Protein AF-A0A1M6VM00-F1 (afdb_monomer)

InterPro domains:
  IPR027450 Alpha-ketoglutarate-dependent dioxygenase AlkB-like [PF13532] (2-47)
  IPR032870 Alpha-ketoglutarate-dependent dioxygenase alkB homologue 7-like [PTHR21052] (2-50)
  IPR037151 Alpha-ketoglutarate-dependent dioxygenase AlkB-like superfamily [G3DSA:2.60.120.590] (1-51)

Foldseek 3Di:
DDADPPRDDDQDDCSNPVDDDDDPPDQWDQDPNDIDGDDDDDDDDDDDDDDD

pLDDT: mean 95.5, std 3.7, range [73.62, 98.38]

Secondary structure (DSSP, 8-state):
----TT------THHHHT------S-SEEEETTEEEE---------------

Sequence (52 aa):
MLLDSGSLIVLSGDARYKWTHGIAPRKTDYINGRKIERKLRLSMTFRKVILQ

Organism: NCBI:txid1423959

Structure (mmCIF, N/CA/C/O backbone):
data_AF-A0A1M6VM00-F1
#
_entry.id   AF-A0A1M6VM00-F1
#
loop_
_atom_site.group_PDB
_atom_site.id
_atom_site.type_symbol
_atom_site.label_atom_id
_atom_site.label_alt_id
_atom_site.label_comp_id
_atom_site.label_asym_id
_atom_site.label_entity_id
_atom_site.label_seq_id
_atom_site.pdbx_PDB_ins_code
_atom_site.Cartn_x
_atom_site.Cartn_y
_atom_site.Cartn_z
_atom_site.occupancy
_atom_site.B_iso_or_equiv
_atom_site.auth_seq_id
_atom_site.auth_comp_id
_atom_site.auth_asym_id
_atom_site.auth_atom_id
_atom_site.pdbx_PDB_model_num
ATOM 1 N N . MET A 1 1 ? 0.106 -8.810 -5.305 1.00 84.94 1 MET A N 1
ATOM 2 C CA . MET A 1 1 ? -1.104 -8.188 -5.876 1.00 84.94 1 MET A CA 1
ATOM 3 C C . MET A 1 1 ? -0.686 -7.203 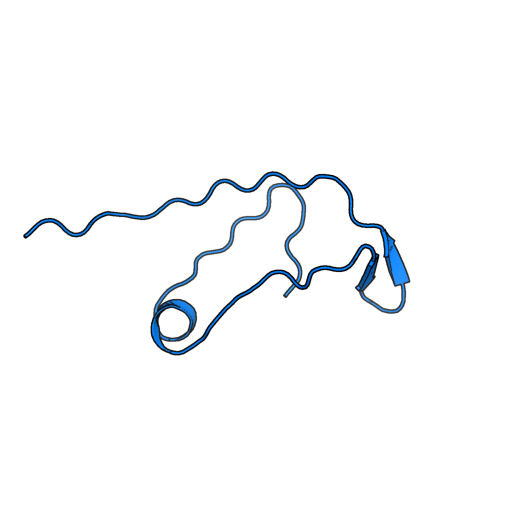-6.953 1.00 84.94 1 MET A C 1
ATOM 5 O O . MET A 1 1 ? 0.288 -6.490 -6.734 1.00 84.94 1 MET A O 1
ATOM 9 N N . LEU A 1 2 ? -1.372 -7.203 -8.095 1.00 93.00 2 LEU A N 1
ATOM 10 C CA . LEU A 1 2 ? -1.148 -6.271 -9.202 1.00 93.00 2 LEU A CA 1
ATOM 11 C C . LEU A 1 2 ? -2.217 -5.171 -9.148 1.00 93.00 2 LEU A C 1
ATOM 13 O O . LEU A 1 2 ? -3.382 -5.486 -8.927 1.00 93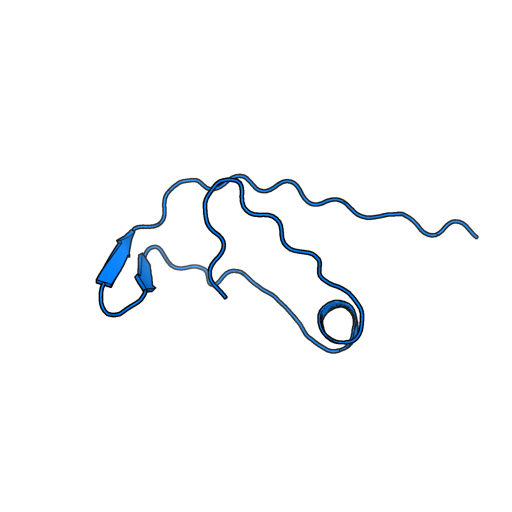.00 2 LEU A O 1
ATOM 17 N N . LEU A 1 3 ? -1.817 -3.906 -9.297 1.00 95.56 3 LEU A N 1
ATOM 18 C CA . LEU A 1 3 ? -2.715 -2.747 -9.296 1.00 95.56 3 LEU A CA 1
ATOM 19 C C . LEU A 1 3 ? -2.476 -1.928 -10.564 1.00 95.56 3 LEU A C 1
ATOM 21 O O . LEU A 1 3 ? -1.537 -1.128 -10.616 1.00 95.56 3 LEU A O 1
ATOM 25 N N . ASP A 1 4 ? -3.324 -2.136 -11.567 1.00 94.56 4 ASP A N 1
ATOM 26 C CA . ASP A 1 4 ? -3.238 -1.455 -12.859 1.00 9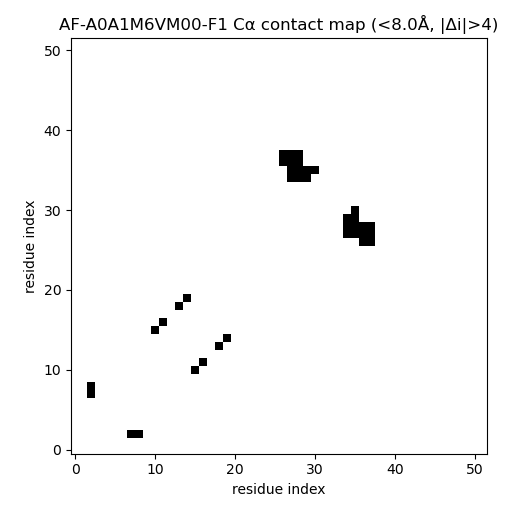4.56 4 ASP A CA 1
ATOM 27 C C . ASP A 1 4 ? -3.612 0.034 -12.763 1.00 94.56 4 ASP A C 1
ATOM 29 O O . ASP A 1 4 ? -4.165 0.507 -11.762 1.00 94.56 4 ASP A O 1
ATOM 33 N N . SER A 1 5 ? -3.295 0.805 -13.804 1.00 95.94 5 SER A N 1
ATOM 34 C CA . SER A 1 5 ? -3.690 2.216 -13.881 1.00 95.94 5 SER A CA 1
ATOM 35 C C . SER A 1 5 ? -5.215 2.353 -13.842 1.00 95.94 5 SER A C 1
ATOM 37 O O . SER A 1 5 ? -5.919 1.605 -14.514 1.00 95.94 5 SER A O 1
ATOM 39 N N . GLY A 1 6 ? -5.729 3.287 -13.039 1.00 96.81 6 GLY A N 1
ATOM 40 C CA . GLY A 1 6 ? -7.173 3.480 -12.857 1.00 96.81 6 GLY A CA 1
ATOM 41 C C . GLY A 1 6 ? -7.882 2.378 -12.060 1.00 96.81 6 GLY A C 1
ATOM 42 O O . GLY A 1 6 ? -9.093 2.458 -11.875 1.00 96.81 6 GLY A O 1
ATOM 43 N N . SER A 1 7 ? -7.159 1.368 -11.562 1.00 97.88 7 SER A N 1
ATOM 44 C CA . SER A 1 7 ? -7.751 0.337 -10.706 1.00 97.88 7 SER A CA 1
ATOM 45 C C . SER A 1 7 ? -8.102 0.870 -9.314 1.00 97.88 7 SER A C 1
ATOM 47 O O . SER A 1 7 ? -7.464 1.786 -8.784 1.00 97.88 7 SER A O 1
ATOM 49 N N . LEU A 1 8 ? -9.107 0.244 -8.702 1.00 97.12 8 LEU A N 1
ATOM 50 C CA . LEU A 1 8 ? -9.519 0.476 -7.324 1.00 97.12 8 LEU A CA 1
ATOM 51 C C . LEU A 1 8 ? -9.262 -0.781 -6.495 1.00 97.12 8 LEU A C 1
ATOM 53 O O . LEU A 1 8 ? -9.547 -1.895 -6.929 1.00 97.12 8 LEU A O 1
ATOM 57 N N . ILE A 1 9 ? -8.782 -0.586 -5.271 1.00 96.94 9 ILE A N 1
ATOM 58 C CA . ILE A 1 9 ? -8.727 -1.633 -4.258 1.00 96.94 9 ILE A CA 1
ATOM 59 C C . ILE A 1 9 ? -9.377 -1.158 -2.964 1.00 96.94 9 ILE A C 1
ATOM 61 O O . ILE A 1 9 ? -9.147 -0.036 -2.515 1.00 96.94 9 ILE A O 1
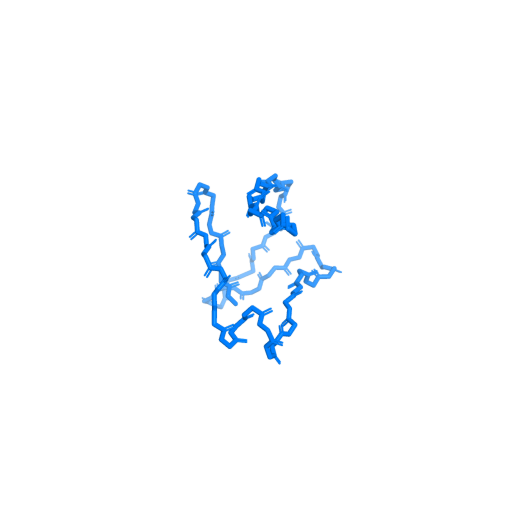ATOM 65 N N . VAL A 1 10 ? -10.144 -2.053 -2.342 1.00 97.06 10 VAL A N 1
ATOM 66 C CA . VAL A 1 10 ? -10.716 -1.870 -1.009 1.00 97.06 10 VAL A CA 1
ATOM 6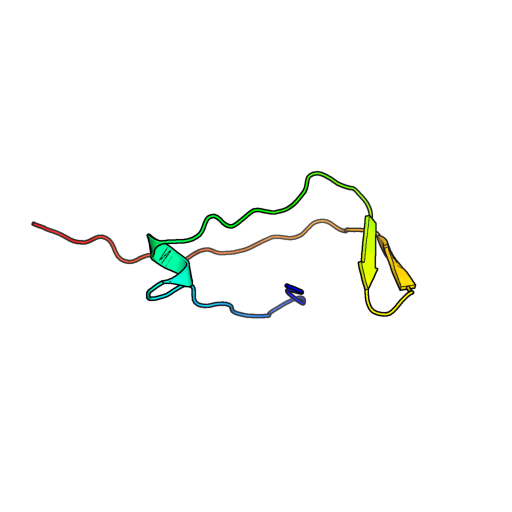7 C C . VAL A 1 10 ? -10.040 -2.840 -0.044 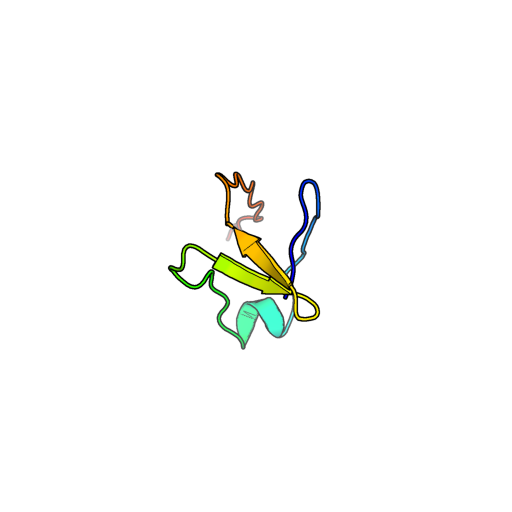1.00 97.06 10 VAL A C 1
ATOM 69 O O . VAL A 1 10 ? -10.087 -4.052 -0.233 1.00 97.06 10 VAL A O 1
ATOM 72 N N . LEU A 1 11 ? -9.406 -2.302 0.999 1.00 97.12 11 LEU A N 1
ATOM 73 C CA . LEU A 1 11 ? -8.885 -3.093 2.113 1.00 97.12 11 LEU A CA 1
ATOM 74 C C . LEU A 1 11 ? -9.893 -3.052 3.264 1.00 97.12 11 LEU A C 1
ATOM 76 O O . LEU A 1 11 ? -10.044 -2.021 3.923 1.00 97.12 11 LEU A O 1
ATOM 80 N N . SER A 1 12 ? -10.559 -4.178 3.513 1.00 96.31 12 SER A N 1
ATOM 81 C CA . SER A 1 12 ? -11.565 -4.358 4.567 1.00 96.31 12 SER A CA 1
ATOM 82 C C . SER A 1 12 ? -11.343 -5.661 5.341 1.00 96.31 12 SER A C 1
ATOM 84 O O . SER A 1 12 ? -10.585 -6.529 4.906 1.00 96.31 12 SER A O 1
ATOM 86 N N . GLY A 1 13 ? -12.002 -5.797 6.497 1.00 97.19 13 GLY A N 1
ATOM 87 C CA . GLY A 1 13 ? -11.929 -7.003 7.329 1.00 97.19 13 GLY A CA 1
ATOM 88 C C . GLY A 1 13 ? -10.489 -7.400 7.668 1.00 97.19 13 GLY A C 1
ATOM 89 O O . GLY A 1 13 ? -9.652 -6.550 7.980 1.00 97.19 13 GLY A O 1
ATOM 90 N N . ASP A 1 14 ? -10.186 -8.692 7.563 1.00 98.06 14 ASP A N 1
ATOM 91 C CA . ASP A 1 14 ? -8.878 -9.240 7.930 1.00 98.06 14 ASP A CA 1
ATOM 92 C C . ASP A 1 14 ? -7.720 -8.602 7.153 1.00 98.06 14 ASP A C 1
ATOM 94 O O . ASP A 1 14 ? -6.701 -8.271 7.756 1.00 98.06 14 ASP A O 1
ATOM 98 N N . ALA A 1 15 ? -7.880 -8.325 5.855 1.00 96.50 15 ALA A N 1
ATOM 99 C CA . ALA A 1 15 ? -6.845 -7.667 5.051 1.00 96.50 15 ALA A CA 1
ATOM 100 C C . ALA A 1 15 ? -6.489 -6.258 5.566 1.00 96.50 15 ALA A C 1
ATOM 102 O O . ALA A 1 15 ? -5.381 -5.775 5.334 1.00 96.50 15 ALA A O 1
ATOM 103 N N . ARG A 1 16 ? -7.417 -5.591 6.267 1.00 96.50 16 ARG A N 1
ATOM 104 C CA . ARG A 1 16 ? -7.202 -4.262 6.852 1.00 96.50 16 ARG A CA 1
ATOM 105 C C . ARG A 1 16 ? -6.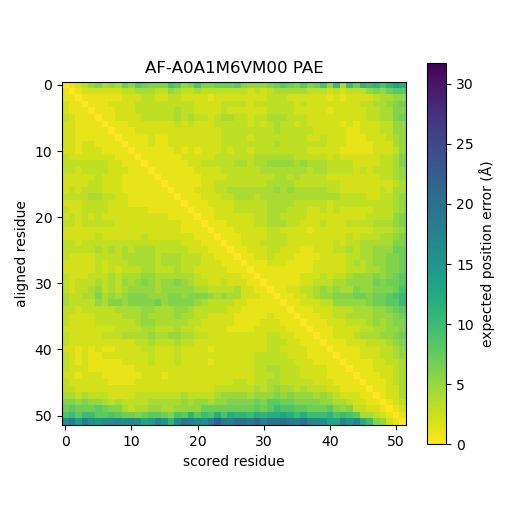600 -4.312 8.253 1.00 96.50 16 ARG A C 1
ATOM 107 O O . ARG A 1 16 ? -5.842 -3.400 8.592 1.00 96.50 16 ARG A O 1
ATOM 114 N N . TYR A 1 17 ? -6.995 -5.292 9.063 1.00 96.44 17 TYR A N 1
ATOM 115 C CA . TYR A 1 17 ? -6.703 -5.306 10.501 1.00 96.44 17 TYR A CA 1
ATOM 116 C C . TYR A 1 17 ? -5.679 -6.361 10.923 1.00 96.44 17 TYR A C 1
ATOM 118 O O . TYR A 1 17 ? -4.951 -6.125 11.880 1.00 96.44 17 TYR A O 1
ATOM 126 N N . LYS A 1 18 ? -5.597 -7.498 10.224 1.00 98.38 18 LYS A N 1
ATOM 127 C CA . LYS A 1 18 ? -4.696 -8.612 10.571 1.00 98.38 18 LYS A CA 1
ATOM 128 C C . LYS A 1 18 ? -3.430 -8.668 9.720 1.00 98.38 18 LYS A C 1
ATOM 130 O O . LYS A 1 18 ? -2.475 -9.330 10.107 1.00 98.38 18 LYS A O 1
ATOM 135 N N . TRP A 1 19 ? -3.413 -7.986 8.575 1.00 97.31 19 TRP A N 1
ATOM 136 C CA . TRP A 1 19 ? -2.307 -8.041 7.621 1.00 97.31 19 TRP A CA 1
ATOM 137 C C . TRP A 1 19 ? -1.688 -6.670 7.372 1.00 97.31 19 TRP A C 1
ATOM 139 O O . TRP A 1 19 ? -2.370 -5.643 7.345 1.00 97.31 19 TRP A O 1
ATOM 149 N N . THR A 1 20 ? -0.379 -6.667 7.134 1.00 96.81 20 THR A N 1
ATOM 150 C CA . THR A 1 20 ? 0.347 -5.502 6.630 1.00 96.81 20 THR A CA 1
ATOM 151 C C . THR A 1 20 ? 0.384 -5.536 5.103 1.00 96.81 20 THR A C 1
ATOM 153 O O . THR A 1 20 ? 0.431 -6.596 4.480 1.00 96.81 20 THR A O 1
ATOM 156 N N . HIS A 1 21 ? 0.346 -4.362 4.476 1.00 96.25 21 HIS A N 1
ATOM 157 C CA . HIS A 1 21 ? 0.515 -4.210 3.033 1.00 96.25 21 HIS A CA 1
ATOM 158 C C . HIS A 1 21 ? 1.596 -3.170 2.758 1.00 96.25 21 HIS A C 1
ATOM 160 O O . HIS A 1 21 ? 1.795 -2.238 3.536 1.00 96.25 21 HIS A O 1
ATOM 166 N N . GLY A 1 22 ? 2.293 -3.327 1.637 1.00 95.50 22 GLY A N 1
ATOM 167 C CA . GLY A 1 22 ? 3.367 -2.425 1.256 1.00 95.50 22 GLY A CA 1
ATOM 168 C C . GLY A 1 22 ? 3.721 -2.540 -0.217 1.00 95.50 22 GLY A C 1
ATOM 169 O O . GLY A 1 22 ? 3.397 -3.521 -0.888 1.00 95.50 22 GLY A O 1
ATOM 170 N N . ILE A 1 23 ? 4.405 -1.513 -0.712 1.00 96.25 23 ILE A N 1
ATOM 171 C CA . ILE A 1 23 ? 4.966 -1.475 -2.059 1.00 96.25 23 ILE A CA 1
ATOM 172 C C . ILE A 1 23 ? 6.474 -1.671 -1.910 1.00 96.25 23 ILE A C 1
ATOM 174 O O . ILE A 1 23 ? 7.157 -0.820 -1.349 1.00 96.25 23 ILE A O 1
ATOM 178 N N . ALA A 1 24 ? 6.999 -2.797 -2.396 1.00 95.75 24 ALA A N 1
ATOM 179 C CA . ALA A 1 24 ? 8.430 -3.093 -2.302 1.00 95.75 24 ALA A CA 1
ATOM 180 C C . ALA A 1 24 ? 9.269 -2.006 -3.009 1.00 95.75 24 ALA A C 1
ATOM 182 O O . ALA A 1 24 ? 8.913 -1.650 -4.133 1.00 95.75 24 ALA A O 1
ATOM 183 N N . PRO A 1 25 ? 10.378 -1.500 -2.441 1.00 96.31 25 PRO A N 1
ATOM 184 C CA . PRO A 1 25 ? 11.180 -0.419 -3.026 1.00 96.31 25 PRO A CA 1
ATOM 185 C C . PRO A 1 25 ? 12.103 -0.932 -4.147 1.00 96.31 25 PRO A C 1
ATOM 187 O O . PRO A 1 25 ? 13.314 -1.049 -3.990 1.00 96.31 25 PRO A O 1
ATOM 190 N N . ARG A 1 26 ? 11.527 -1.270 -5.304 1.00 96.06 26 ARG A N 1
ATOM 191 C CA . ARG A 1 26 ? 12.245 -1.777 -6.487 1.00 96.06 26 ARG A CA 1
ATOM 192 C C . ARG A 1 26 ? 11.836 -1.030 -7.753 1.00 96.06 26 ARG A C 1
ATOM 194 O O . ARG A 1 26 ? 10.747 -0.467 -7.803 1.00 96.06 26 ARG A O 1
ATOM 201 N N . LYS A 1 27 ? 12.693 -1.053 -8.780 1.00 97.19 27 LYS A N 1
ATOM 202 C CA . LYS A 1 27 ? 12.457 -0.378 -10.075 1.00 97.19 27 LYS A CA 1
ATOM 203 C C . LYS A 1 27 ? 11.703 -1.230 -11.101 1.00 97.19 27 LYS A C 1
ATOM 205 O O . LYS A 1 27 ? 11.192 -0.697 -12.076 1.00 97.19 27 LYS A O 1
ATOM 210 N N . THR A 1 28 ? 11.649 -2.548 -10.910 1.00 97.31 28 THR A N 1
ATOM 211 C CA . THR A 1 28 ? 11.039 -3.482 -11.869 1.00 97.31 28 THR A CA 1
ATOM 212 C C . THR A 1 28 ? 10.229 -4.548 -11.141 1.00 97.31 28 THR A C 1
ATOM 214 O O . THR A 1 28 ? 10.555 -4.918 -10.011 1.00 97.31 28 THR A O 1
ATOM 217 N N . ASP A 1 29 ? 9.172 -5.031 -11.784 1.00 96.12 29 ASP A N 1
ATOM 218 C CA . ASP A 1 29 ? 8.349 -6.151 -11.335 1.00 96.12 29 ASP A CA 1
ATOM 219 C C . ASP A 1 29 ? 8.376 -7.265 -12.391 1.00 96.12 29 ASP A C 1
ATOM 221 O O . ASP A 1 29 ? 8.487 -6.993 -13.585 1.00 96.12 29 ASP A O 1
ATOM 225 N N . TYR A 1 30 ? 8.260 -8.522 -11.960 1.00 95.50 30 TYR A N 1
ATOM 226 C CA . TYR A 1 30 ? 8.011 -9.651 -12.857 1.00 95.50 30 TYR A CA 1
ATOM 227 C C . TYR A 1 30 ? 6.533 -10.011 -12.787 1.00 95.50 30 TYR A C 1
ATOM 229 O O . TYR A 1 30 ? 6.036 -10.391 -11.727 1.00 95.50 30 TYR A O 1
ATOM 237 N N . ILE A 1 31 ? 5.829 -9.865 -13.905 1.00 93.38 31 ILE A N 1
ATOM 238 C CA . ILE A 1 31 ? 4.393 -10.122 -14.019 1.00 93.38 31 ILE A CA 1
ATOM 239 C C . ILE A 1 31 ? 4.206 -11.085 -15.187 1.00 93.38 31 ILE A C 1
ATOM 241 O O . ILE A 1 31 ? 4.600 -10.781 -16.311 1.00 93.38 31 ILE A O 1
ATOM 245 N N . ASN A 1 32 ? 3.657 -12.272 -14.915 1.00 92.62 32 ASN A N 1
ATOM 246 C CA . ASN A 1 32 ? 3.469 -13.343 -15.905 1.00 92.62 32 ASN A CA 1
ATOM 247 C C . ASN A 1 32 ? 4.750 -13.656 -16.707 1.00 92.62 32 ASN A C 1
ATOM 249 O O . ASN A 1 32 ? 4.733 -13.733 -17.932 1.00 92.62 32 ASN A O 1
ATOM 253 N N . GLY A 1 33 ? 5.890 -13.752 -16.011 1.00 94.69 33 GLY A N 1
ATOM 254 C CA . GLY A 1 33 ? 7.201 -14.025 -16.618 1.00 94.69 33 GLY A CA 1
ATOM 255 C C . GLY A 1 33 ? 7.822 -12.851 -17.384 1.00 94.69 33 GLY A C 1
ATOM 256 O O . GLY A 1 33 ? 8.953 -12.959 -17.849 1.00 94.69 33 GLY A O 1
ATOM 257 N N . ARG A 1 34 ? 7.133 -11.710 -17.492 1.00 95.88 34 ARG A N 1
ATOM 258 C CA . ARG A 1 34 ? 7.640 -10.510 -18.165 1.00 95.88 34 ARG A CA 1
ATOM 259 C C . ARG A 1 34 ? 8.173 -9.510 -17.155 1.00 95.88 34 ARG A C 1
ATOM 261 O O . ARG A 1 34 ? 7.524 -9.218 -16.152 1.00 95.88 34 ARG A O 1
ATOM 268 N N . LYS A 1 35 ? 9.349 -8.958 -17.447 1.00 96.69 35 LYS A N 1
ATOM 269 C CA . LYS A 1 35 ? 9.934 -7.858 -16.682 1.00 96.69 35 LYS A CA 1
ATOM 270 C C . LYS A 1 35 ? 9.264 -6.551 -17.099 1.00 96.69 35 LYS A C 1
ATOM 272 O O . LYS A 1 35 ? 9.334 -6.166 -18.262 1.00 96.69 35 LYS A O 1
ATOM 277 N N . ILE A 1 36 ? 8.633 -5.878 -16.146 1.00 96.06 36 ILE A N 1
ATOM 278 C CA . ILE A 1 36 ? 7.955 -4.598 -16.339 1.00 96.06 36 ILE A CA 1
ATOM 279 C C . ILE A 1 36 ? 8.685 -3.539 -15.518 1.00 96.06 36 ILE A C 1
ATOM 281 O O . ILE A 1 36 ? 8.917 -3.710 -14.320 1.00 96.06 36 ILE A O 1
ATOM 285 N N . GLU A 1 37 ? 9.074 -2.448 -16.169 1.00 97.31 37 GLU A N 1
ATOM 286 C CA . GLU A 1 37 ? 9.669 -1.294 -15.501 1.00 97.31 37 GLU A CA 1
ATOM 287 C C . GLU A 1 37 ? 8.591 -0.434 -14.839 1.00 97.31 37 GLU A C 1
ATOM 289 O O . GLU A 1 37 ? 7.553 -0.132 -15.436 1.00 97.31 37 GLU A O 1
ATOM 294 N N . ARG A 1 38 ? 8.835 -0.032 -13.589 1.00 96.69 38 ARG A N 1
ATOM 295 C CA . ARG A 1 38 ? 7.934 0.867 -12.875 1.00 96.69 38 ARG A CA 1
ATOM 296 C C . ARG A 1 38 ? 8.063 2.278 -13.413 1.00 96.69 38 ARG A C 1
ATOM 298 O O . ARG A 1 38 ? 9.158 2.808 -13.558 1.00 96.69 38 ARG A O 1
ATOM 305 N N . LYS A 1 39 ? 6.912 2.906 -13.610 1.00 95.88 39 LYS A N 1
ATOM 306 C CA . LYS A 1 39 ? 6.791 4.330 -13.918 1.00 95.88 39 LYS A CA 1
ATOM 307 C C . LYS A 1 39 ? 6.307 5.082 -12.680 1.00 95.88 39 LYS A C 1
ATOM 309 O O . LYS A 1 39 ? 5.943 4.468 -11.673 1.00 95.88 39 LYS A O 1
ATOM 314 N N . LEU A 1 40 ? 6.277 6.411 -12.760 1.00 96.38 40 LEU A N 1
ATOM 315 C CA . LEU A 1 40 ? 5.615 7.232 -11.751 1.00 96.38 40 LEU A CA 1
ATOM 316 C C . LEU A 1 40 ? 4.153 6.780 -11.602 1.00 96.38 40 LEU A C 1
ATOM 318 O O . LEU A 1 40 ? 3.407 6.752 -12.580 1.00 96.38 40 LEU A O 1
ATOM 322 N N . ARG A 1 41 ? 3.751 6.429 -10.3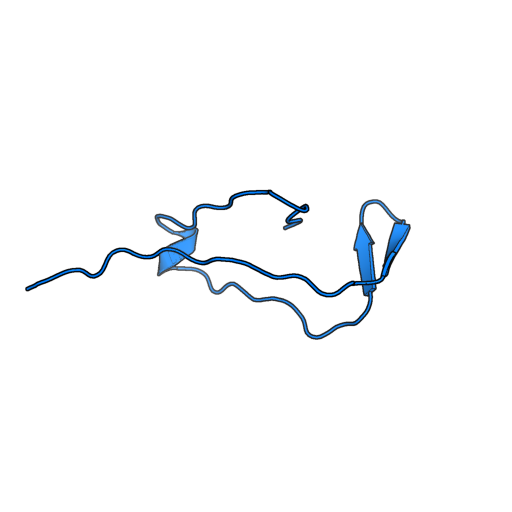77 1.00 96.50 41 ARG A N 1
ATOM 323 C CA . ARG A 1 41 ? 2.381 6.032 -10.041 1.00 96.50 41 ARG A CA 1
ATOM 324 C C . ARG A 1 41 ? 1.844 6.944 -8.949 1.00 96.50 41 ARG A C 1
ATOM 326 O O . ARG A 1 41 ? 2.405 6.992 -7.858 1.00 96.50 41 ARG A O 1
ATOM 333 N N . LEU A 1 42 ? 0.725 7.601 -9.230 1.00 97.19 42 LEU A N 1
ATOM 334 C CA . LEU A 1 42 ? -0.042 8.364 -8.251 1.00 97.19 42 LEU A CA 1
ATOM 335 C C . LEU A 1 42 ? -1.226 7.513 -7.786 1.00 97.19 42 LEU A C 1
ATOM 337 O O . LEU A 1 42 ? -1.964 6.975 -8.608 1.00 97.19 42 LEU A O 1
ATOM 341 N N . SER A 1 43 ? -1.404 7.370 -6.473 1.00 97.19 43 SER A N 1
ATOM 342 C CA . SER A 1 43 ? -2.589 6.732 -5.892 1.00 97.19 43 SER A CA 1
ATOM 343 C C . SER A 1 43 ? -3.292 7.654 -4.928 1.00 97.19 43 SER A C 1
ATOM 345 O O . SER A 1 43 ? -2.663 8.224 -4.040 1.00 97.19 43 SER A O 1
ATOM 347 N N . MET A 1 44 ? -4.611 7.705 -5.053 1.00 98.06 44 MET A N 1
ATOM 348 C CA . MET A 1 44 ? -5.486 8.397 -4.120 1.00 98.06 44 MET A CA 1
ATOM 349 C C . MET A 1 44 ? -6.027 7.376 -3.121 1.00 98.06 44 MET A C 1
ATOM 351 O O . MET A 1 44 ? -6.598 6.362 -3.516 1.00 98.06 44 MET A O 1
ATOM 355 N N . THR A 1 45 ? -5.803 7.612 -1.829 1.00 97.50 45 THR A N 1
ATOM 356 C CA . THR A 1 45 ? -6.282 6.728 -0.758 1.00 97.50 45 THR A CA 1
ATOM 357 C C . THR A 1 45 ? -7.375 7.437 0.023 1.00 97.50 45 THR A C 1
ATOM 359 O O . THR A 1 45 ? -7.131 8.490 0.603 1.00 97.50 45 THR A O 1
ATOM 362 N N . PHE A 1 46 ? -8.557 6.829 0.084 1.00 97.56 46 PHE A N 1
ATOM 363 C CA . PHE A 1 46 ? -9.696 7.345 0.838 1.00 97.56 46 PHE A CA 1
ATOM 364 C C . PHE A 1 46 ? -9.868 6.549 2.131 1.00 97.56 46 PHE A C 1
ATOM 366 O O . PHE A 1 46 ? -9.760 5.321 2.135 1.00 97.56 46 PHE A O 1
ATOM 373 N N . ARG A 1 47 ? -10.132 7.241 3.243 1.00 95.69 47 ARG A N 1
ATOM 374 C CA . ARG A 1 47 ? -10.478 6.628 4.532 1.00 95.69 47 ARG A CA 1
ATOM 375 C C . A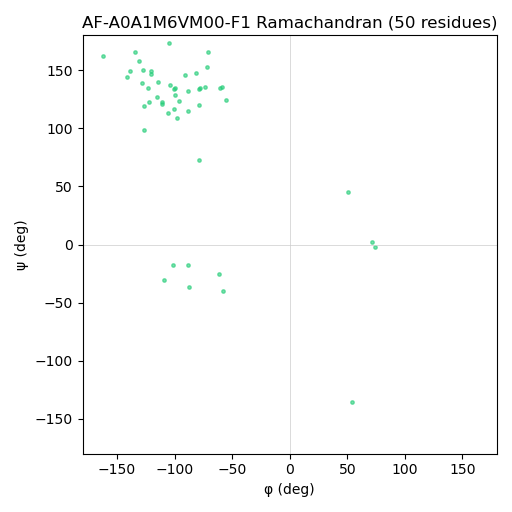RG A 1 47 ? -11.546 7.465 5.215 1.00 95.69 47 ARG A C 1
ATOM 377 O O . ARG A 1 47 ? -11.516 8.689 5.133 1.00 95.69 47 ARG A O 1
ATOM 384 N N . LYS A 1 48 ? -12.458 6.798 5.916 1.00 94.31 48 LYS A N 1
ATOM 385 C CA . LYS A 1 48 ? -13.404 7.455 6.815 1.00 94.31 48 LYS A CA 1
ATOM 386 C C . LYS A 1 48 ? -12.768 7.579 8.199 1.00 94.31 48 LYS A C 1
ATOM 388 O O . LYS A 1 48 ? -12.222 6.603 8.711 1.00 94.31 48 LYS A O 1
ATOM 393 N N . VAL A 1 49 ? -12.845 8.769 8.784 1.00 94.94 49 VAL A N 1
ATOM 394 C CA . VAL A 1 49 ? -12.504 8.993 10.193 1.00 94.94 49 VAL A CA 1
ATOM 395 C C . VAL A 1 49 ? -13.673 8.509 11.050 1.00 94.94 49 VAL A C 1
ATOM 397 O O . VAL A 1 49 ? -14.831 8.774 10.725 1.00 94.94 49 VAL A O 1
ATOM 400 N N . ILE A 1 50 ? -13.375 7.774 12.120 1.00 93.31 50 ILE A N 1
ATOM 401 C CA . ILE A 1 50 ? -14.363 7.412 13.138 1.00 93.31 50 ILE A CA 1
ATOM 402 C C . ILE A 1 50 ? -14.359 8.550 14.159 1.00 93.31 50 ILE A C 1
ATOM 404 O O . ILE A 1 50 ? -13.329 8.800 14.781 1.00 93.31 50 ILE A O 1
ATOM 408 N N . LEU A 1 51 ? -15.475 9.273 14.258 1.00 92.00 51 LEU A N 1
ATOM 409 C CA . LEU A 1 51 ? -15.694 10.280 15.298 1.00 92.00 51 LEU A CA 1
ATOM 410 C C . LEU A 1 51 ? -16.151 9.574 16.583 1.00 92.00 51 LEU A C 1
ATOM 412 O O . LEU A 1 51 ? -16.785 8.519 16.495 1.00 92.00 51 LEU A O 1
ATOM 416 N N . GLN A 1 52 ? -15.780 10.131 17.737 1.00 73.62 52 GLN A N 1
ATOM 417 C CA . GLN A 1 52 ? -16.230 9.671 19.056 1.00 73.62 52 GLN A CA 1
ATOM 418 C C . GLN A 1 52 ? -17.648 10.147 19.356 1.00 73.62 52 GLN A C 1
ATOM 420 O O . GLN A 1 52 ? -17.994 11.262 18.903 1.00 73.62 52 GLN A O 1
#

Nearest PDB structures (foldseek):
  4gu4-assembly1_A  TM=4.068E-01  e=8.323E+00  Mammalian orthoreovirus 1 Lang
  8glv-assembly1_PD  TM=2.707E-01  e=4.975E+00  Chlamydomonas reinhardtii
  6u42-assembly1_6X  TM=2.799E-01  e=5.763E+00  Chlamydomonas reinhardtii

Radius of gyration: 14.32 Å; Cα contacts (8 Å, |Δi|>4): 19; chains: 1; bounding box: 29×24×37 Å

Solvent-accessible surface area (backbone atoms only — not comparable to full-atom values): 4042 Å² total; per-residue (Å²): 137,89,80,61,90,93,62,84,85,84,75,55,69,61,64,52,75,78,44,90,86,84,80,78,99,66,65,61,47,77,57,95,89,40,81,42,75,66,70,96,79,90,82,89,84,88,79,84,82,85,81,134

Mean predicted aligned error: 3.14 Å